Protein AF-A0A5E4QG69-F1 (afdb_monomer_lite)

Organism: NCBI:txid189913

InterPro domains:
  IPR010255 Haem peroxidase superfamily [SSF48113] (75-165)
  IPR019791 Haem peroxidase, animal-type [PF03098] (80-165)
  IPR019791 Haem peroxidase, animal-type [PS50292] (72-167)
  IPR037120 Haem peroxidase domain superfamily, animal type [G3DSA:1.10.640.10] (63-167)

pLDDT: mean 82.91, std 12.69, range [33.59, 97.56]

Sequence (167 aa):
MESFAYLCRSFLFLTLLMSAIAEKNRIEDTNVQTVPSDLRRVVSEAVAIERRFLQGGTVEQNCSSEEDEVSNTPCPPSKYRSASGECNNVRHRPWGRRGDVFIRLLTPNYADGVSQPRTSPHLPEASLVIQAVSQLTEDNQNDYVTSMLAAWGQLLMDDLVATSNGN

Structure (mmCIF, N/CA/C/O backbone):
data_AF-A0A5E4QG69-F1
#
_entry.id   AF-A0A5E4QG69-F1
#
loop_
_atom_site.group_PDB
_atom_site.id
_atom_site.type_symbol
_atom_site.label_atom_id
_atom_site.label_alt_id
_atom_site.label_comp_id
_atom_site.label_asym_id
_atom_site.label_entity_id
_atom_site.label_seq_id
_atom_site.pdbx_PDB_ins_code
_atom_site.Cartn_x
_atom_site.Cartn_y
_atom_site.Cartn_z
_atom_site.occupancy
_atom_site.B_iso_or_equiv
_atom_site.auth_seq_id
_atom_site.auth_comp_id
_atom_site.auth_asym_id
_atom_site.auth_atom_id
_atom_site.pdbx_PDB_model_num
ATOM 1 N N . MET A 1 1 ? 21.137 48.341 17.600 1.00 60.56 1 MET A N 1
ATOM 2 C CA . MET A 1 1 ? 22.067 47.229 17.913 1.00 60.56 1 MET A CA 1
ATOM 3 C C . MET A 1 1 ? 21.346 45.885 17.936 1.00 60.56 1 MET A C 1
ATOM 5 O O . MET A 1 1 ? 21.813 44.976 17.271 1.00 60.56 1 MET A O 1
ATOM 9 N N . GLU A 1 2 ? 20.174 45.790 18.570 1.00 64.50 2 GLU A N 1
ATOM 10 C CA . GLU A 1 2 ? 19.283 44.610 18.559 1.00 64.50 2 GLU A CA 1
ATOM 11 C C . GLU A 1 2 ? 19.036 44.013 17.153 1.00 64.50 2 GLU A C 1
ATOM 13 O O . GLU A 1 2 ? 19.311 42.841 16.922 1.00 64.50 2 GLU A O 1
ATOM 18 N N . SER A 1 3 ? 18.613 44.825 16.173 1.00 71.06 3 SER A N 1
ATOM 19 C CA . SER A 1 3 ? 18.272 44.360 14.809 1.00 71.06 3 SER A CA 1
ATOM 20 C C . SER A 1 3 ? 19.425 43.650 14.072 1.00 71.06 3 SER A C 1
ATOM 22 O O . SER A 1 3 ? 19.216 42.639 13.405 1.00 71.06 3 SER A O 1
ATOM 24 N N . PHE A 1 4 ? 20.668 44.107 14.263 1.00 73.69 4 PHE A N 1
ATOM 25 C CA . PHE A 1 4 ? 21.847 43.472 13.664 1.00 73.69 4 PHE A CA 1
ATOM 26 C C . PHE A 1 4 ? 22.142 42.101 14.295 1.00 73.69 4 PHE A C 1
ATOM 28 O O . PHE A 1 4 ? 22.507 41.159 13.594 1.00 73.69 4 PHE A O 1
ATOM 35 N N . ALA A 1 5 ? 21.921 41.961 15.606 1.00 76.62 5 ALA A N 1
ATOM 36 C CA . ALA A 1 5 ? 22.067 40.687 16.304 1.00 76.62 5 ALA A CA 1
ATOM 37 C C . ALA A 1 5 ? 20.997 39.666 15.873 1.00 76.62 5 ALA A C 1
ATOM 39 O O . ALA A 1 5 ? 21.320 38.489 15.702 1.00 76.62 5 ALA A O 1
ATOM 40 N N . TYR A 1 6 ? 19.754 40.105 15.627 1.00 78.62 6 TYR A N 1
ATOM 41 C CA . TYR A 1 6 ? 18.702 39.249 15.059 1.00 78.62 6 TYR A CA 1
ATOM 42 C C . TYR A 1 6 ? 19.029 38.805 13.631 1.00 78.62 6 TYR A C 1
ATOM 44 O O . TYR A 1 6 ? 18.900 37.621 13.325 1.00 78.62 6 TYR A O 1
ATOM 52 N N . LEU A 1 7 ? 19.519 39.714 12.780 1.00 82.44 7 LEU A N 1
ATOM 53 C CA . LEU A 1 7 ? 19.913 39.385 11.407 1.00 82.44 7 LEU A CA 1
ATOM 54 C C . LEU A 1 7 ? 21.049 38.351 11.382 1.00 82.44 7 LEU A C 1
ATOM 56 O O . LEU A 1 7 ? 20.993 37.373 10.644 1.00 82.44 7 LEU A O 1
ATOM 60 N N . CYS A 1 8 ? 22.054 38.533 12.242 1.00 81.00 8 CYS A N 1
ATOM 61 C CA . CYS A 1 8 ? 23.210 37.645 12.331 1.00 81.00 8 CYS A CA 1
ATOM 62 C C . CYS A 1 8 ? 22.822 36.250 12.855 1.00 81.00 8 CYS A C 1
ATOM 64 O O . CYS A 1 8 ? 23.238 35.235 12.299 1.00 81.00 8 CYS A O 1
ATOM 66 N N . ARG A 1 9 ? 21.943 36.181 13.867 1.00 84.12 9 ARG A N 1
ATOM 67 C CA . ARG A 1 9 ? 21.359 34.914 14.338 1.00 84.12 9 ARG A CA 1
ATOM 68 C C . ARG A 1 9 ? 20.539 34.232 13.247 1.00 84.12 9 ARG A C 1
ATOM 70 O O . ARG A 1 9 ? 20.705 33.037 13.034 1.00 84.12 9 ARG A O 1
ATOM 77 N N . SER A 1 10 ? 19.712 34.985 12.524 1.00 83.94 10 SER A N 1
ATOM 78 C CA . SER A 1 10 ? 18.912 34.458 11.415 1.00 83.94 10 SER A CA 1
ATOM 79 C C . SER A 1 10 ? 19.787 33.877 10.301 1.00 83.94 10 SER A C 1
ATOM 81 O O . SER A 1 10 ? 19.476 32.807 9.783 1.00 83.94 10 SER A O 1
ATOM 83 N N . PHE A 1 11 ? 20.898 34.535 9.956 1.00 88.12 11 PHE A N 1
ATOM 84 C CA . PHE A 1 11 ? 21.856 34.020 8.976 1.00 88.12 11 PHE A CA 1
ATOM 85 C C . PHE A 1 11 ? 22.551 32.743 9.454 1.00 88.12 11 PHE A C 1
ATOM 87 O O . PHE A 1 11 ? 22.666 31.802 8.677 1.00 88.12 11 PHE A O 1
ATOM 94 N N . LEU A 1 12 ? 22.967 32.677 10.722 1.00 87.31 12 LEU A N 1
ATOM 95 C CA . LEU A 1 12 ? 23.583 31.474 11.295 1.00 87.31 12 LEU A CA 1
ATOM 96 C C . LEU A 1 12 ? 22.617 30.283 11.330 1.00 87.31 12 LEU A C 1
ATOM 98 O O . LEU A 1 12 ? 23.014 29.162 11.029 1.00 87.31 12 LEU A O 1
ATOM 102 N N . PHE A 1 13 ? 21.343 30.515 11.655 1.00 88.19 13 PHE A N 1
ATOM 103 C CA . PHE A 1 13 ? 20.330 29.463 11.581 1.00 88.19 13 PHE A CA 1
ATOM 104 C C . PHE A 1 13 ? 20.092 29.005 10.141 1.00 88.19 13 PHE A C 1
ATOM 106 O O . PHE A 1 13 ? 19.996 27.804 9.900 1.00 88.19 13 PHE A O 1
ATOM 113 N N . LEU A 1 14 ? 20.051 29.932 9.179 1.00 89.12 14 LEU A N 1
ATOM 114 C CA . LEU A 1 14 ? 19.874 29.590 7.770 1.00 89.12 14 LEU A CA 1
ATOM 115 C C . LEU A 1 14 ? 21.058 28.775 7.229 1.00 89.12 14 LEU A C 1
ATOM 117 O O . LEU A 1 14 ? 20.845 27.777 6.547 1.00 89.12 14 LEU A O 1
ATOM 121 N N . THR A 1 15 ? 22.302 29.143 7.550 1.00 86.25 15 THR A N 1
ATOM 122 C CA . THR A 1 15 ? 23.483 28.388 7.098 1.00 86.25 15 THR A CA 1
ATOM 123 C C . THR A 1 15 ? 23.564 27.006 7.739 1.00 86.25 15 THR A C 1
ATOM 125 O O . THR A 1 15 ? 23.918 26.049 7.052 1.00 86.25 15 THR A O 1
ATOM 128 N N . LEU A 1 16 ? 23.183 26.877 9.013 1.00 86.94 16 LEU A N 1
ATOM 129 C CA . LEU A 1 16 ? 23.134 25.596 9.721 1.00 86.94 16 LEU A CA 1
ATOM 130 C C . LEU A 1 16 ? 22.017 24.682 9.193 1.00 86.94 16 LEU A C 1
ATOM 132 O O . LEU A 1 16 ? 22.203 23.473 9.078 1.00 86.94 16 LEU A O 1
ATOM 136 N N . LEU A 1 17 ? 20.874 25.255 8.807 1.00 86.12 17 LEU A N 1
ATOM 137 C CA . LEU A 1 17 ? 19.800 24.522 8.137 1.00 86.12 17 LEU A CA 1
ATOM 138 C C . LEU A 1 17 ? 20.256 24.019 6.758 1.00 86.12 17 LEU A C 1
ATOM 140 O O . LEU A 1 17 ? 20.062 22.852 6.427 1.00 86.12 17 LEU A O 1
ATOM 144 N N . MET A 1 18 ? 20.908 24.877 5.968 1.00 83.06 18 MET A N 1
ATOM 145 C CA . MET A 1 18 ? 21.397 24.515 4.635 1.00 83.06 18 MET A CA 1
ATOM 146 C C . MET A 1 18 ? 22.500 23.450 4.679 1.00 83.06 18 MET A C 1
ATOM 148 O O . MET A 1 18 ? 22.503 22.554 3.835 1.00 83.06 18 MET A O 1
ATOM 152 N N . SER A 1 19 ? 23.408 23.494 5.661 1.00 77.50 19 SER A N 1
ATOM 153 C CA . SER A 1 19 ? 24.434 22.457 5.825 1.00 77.50 19 SER A CA 1
ATOM 154 C C . SER A 1 19 ? 23.840 21.118 6.271 1.00 77.50 19 SER A C 1
ATOM 156 O O . SER A 1 19 ? 24.244 20.081 5.752 1.00 77.50 19 SER A O 1
ATOM 158 N N . ALA A 1 20 ? 22.832 21.124 7.151 1.00 79.50 20 ALA A N 1
ATOM 159 C CA . ALA A 1 20 ? 22.112 19.913 7.544 1.00 79.50 20 ALA A CA 1
ATOM 160 C C . ALA A 1 20 ? 21.350 19.279 6.365 1.00 79.50 20 ALA A C 1
ATOM 162 O O . ALA A 1 20 ? 21.365 18.059 6.199 1.00 79.50 20 ALA A O 1
ATOM 163 N N . ILE A 1 21 ? 20.726 20.099 5.509 1.00 76.81 21 ILE A N 1
ATOM 164 C CA . ILE A 1 21 ? 20.073 19.633 4.276 1.00 76.81 21 ILE A CA 1
ATOM 165 C C . ILE A 1 21 ? 21.108 19.038 3.306 1.00 76.81 21 ILE A C 1
ATOM 167 O O . ILE A 1 21 ? 20.873 17.972 2.738 1.00 76.81 21 ILE A O 1
ATOM 171 N N . ALA A 1 22 ? 22.263 19.690 3.134 1.00 76.69 22 ALA A N 1
ATOM 172 C CA . ALA A 1 22 ? 23.331 19.199 2.265 1.00 76.69 22 ALA A CA 1
ATOM 173 C C . ALA A 1 22 ? 23.910 17.857 2.748 1.00 76.69 22 ALA A C 1
ATOM 175 O O . ALA A 1 22 ? 24.116 16.955 1.936 1.00 76.69 22 ALA A O 1
ATOM 176 N N . GLU A 1 23 ? 24.117 17.696 4.057 1.00 75.31 23 GLU A N 1
ATOM 177 C CA . GLU A 1 23 ? 24.616 16.446 4.640 1.00 75.31 23 GLU A CA 1
ATOM 178 C C . GLU A 1 23 ? 23.597 15.308 4.496 1.00 75.31 23 GLU A C 1
ATOM 180 O O . GLU A 1 23 ? 23.960 14.196 4.112 1.00 75.31 23 GLU A O 1
ATOM 185 N N . LYS A 1 24 ? 22.303 15.595 4.694 1.00 75.06 24 LYS A N 1
ATOM 186 C CA . LYS A 1 24 ? 21.223 14.629 4.448 1.00 75.06 24 LYS A CA 1
ATOM 187 C C . LYS A 1 24 ? 21.236 14.124 3.001 1.00 75.06 24 LYS A C 1
ATOM 189 O O . LYS A 1 24 ? 21.209 12.915 2.783 1.00 75.06 24 LYS A O 1
ATOM 194 N N . ASN A 1 25 ? 21.316 15.036 2.030 1.00 70.38 25 ASN A N 1
ATOM 195 C CA . ASN A 1 25 ? 21.357 14.673 0.611 1.00 70.38 25 ASN A CA 1
ATOM 196 C C . ASN A 1 25 ? 22.603 13.829 0.284 1.00 70.38 25 ASN A C 1
ATOM 198 O O . ASN A 1 25 ? 22.505 12.829 -0.421 1.00 70.38 25 ASN A O 1
ATOM 202 N N . ARG A 1 26 ? 23.761 14.172 0.867 1.00 68.88 26 ARG A N 1
ATOM 203 C CA . ARG A 1 26 ? 25.021 13.440 0.678 1.00 68.88 26 ARG A CA 1
ATOM 204 C C . ARG A 1 26 ? 24.967 12.009 1.218 1.00 68.88 26 ARG A C 1
ATOM 206 O O . ARG A 1 26 ? 25.473 11.095 0.567 1.00 68.88 26 ARG A O 1
ATOM 213 N N . ILE A 1 27 ? 24.369 11.804 2.392 1.00 67.94 27 ILE A N 1
ATOM 214 C CA . ILE A 1 27 ? 24.184 10.470 2.985 1.00 67.94 27 ILE A CA 1
ATOM 215 C C . ILE A 1 27 ? 23.288 9.611 2.085 1.00 67.94 27 ILE A C 1
ATOM 217 O O . ILE A 1 27 ? 23.581 8.439 1.854 1.00 67.94 27 ILE A O 1
ATOM 221 N N . GLU A 1 28 ? 22.230 10.195 1.526 1.00 67.00 28 GLU A N 1
ATOM 222 C CA . GLU A 1 28 ? 21.292 9.480 0.660 1.00 67.00 28 GLU A CA 1
ATOM 223 C C . GLU A 1 28 ? 21.925 9.066 -0.679 1.00 67.00 28 GLU A C 1
ATOM 225 O O . GLU A 1 28 ? 21.814 7.903 -1.072 1.00 67.00 28 GLU A O 1
ATOM 230 N N . ASP A 1 29 ? 22.687 9.958 -1.317 1.00 67.06 29 ASP A N 1
ATOM 231 C CA . ASP A 1 29 ? 23.442 9.640 -2.538 1.00 67.06 29 ASP A CA 1
ATOM 232 C C . ASP A 1 29 ? 24.509 8.561 -2.281 1.00 67.06 29 ASP A C 1
ATOM 234 O O . ASP A 1 29 ? 24.736 7.669 -3.106 1.00 67.06 29 ASP A O 1
ATOM 238 N N . THR A 1 30 ? 25.131 8.593 -1.098 1.00 67.69 30 THR A N 1
ATOM 239 C CA . THR A 1 30 ? 26.100 7.573 -0.671 1.00 67.69 30 THR A CA 1
ATOM 240 C C . THR A 1 30 ? 25.425 6.207 -0.513 1.00 67.69 30 THR A C 1
ATOM 242 O O . THR A 1 30 ? 25.982 5.203 -0.952 1.00 67.69 30 THR A O 1
ATOM 245 N N . ASN A 1 31 ? 24.205 6.158 0.032 1.00 74.81 31 ASN A N 1
ATOM 246 C CA . ASN A 1 31 ? 23.448 4.916 0.214 1.00 74.81 31 ASN A CA 1
ATOM 247 C C . ASN A 1 31 ? 22.992 4.283 -1.107 1.00 74.81 31 ASN A C 1
ATOM 249 O O . ASN A 1 31 ? 22.932 3.062 -1.201 1.00 74.81 31 ASN A O 1
ATOM 253 N N . VAL A 1 32 ? 22.697 5.072 -2.144 1.00 80.56 32 VAL A N 1
ATOM 254 C CA . VAL A 1 32 ? 22.398 4.512 -3.475 1.00 80.56 32 VAL A CA 1
ATOM 255 C C . VAL A 1 32 ? 23.673 3.975 -4.130 1.00 80.56 32 VAL A C 1
ATOM 257 O O . VAL A 1 32 ? 23.645 2.946 -4.803 1.00 80.56 32 VAL A O 1
ATOM 260 N N . GLN A 1 33 ? 24.816 4.626 -3.909 1.00 83.06 33 GLN A N 1
ATOM 261 C CA . GLN A 1 33 ? 26.078 4.237 -4.535 1.00 83.06 33 GLN A CA 1
ATOM 262 C C . GLN A 1 33 ? 26.690 2.946 -3.960 1.00 83.06 33 GLN A C 1
ATOM 264 O O . GLN A 1 33 ? 27.457 2.282 -4.663 1.00 83.06 33 GLN A O 1
ATOM 269 N N . THR A 1 34 ? 26.342 2.555 -2.728 1.00 88.94 34 THR A N 1
ATOM 270 C CA . THR A 1 34 ? 26.752 1.268 -2.125 1.00 88.94 34 THR A CA 1
ATOM 271 C C . THR A 1 34 ? 26.009 0.066 -2.710 1.00 88.94 34 THR A C 1
ATOM 273 O O . THR A 1 34 ? 26.452 -1.073 -2.549 1.00 88.94 34 THR A O 1
ATOM 276 N N . VAL A 1 35 ? 24.904 0.299 -3.421 1.00 89.12 35 VAL A N 1
ATOM 277 C CA . VAL A 1 35 ? 24.106 -0.751 -4.052 1.00 89.12 35 VAL A CA 1
ATOM 278 C C . VAL A 1 35 ? 24.856 -1.343 -5.263 1.00 89.12 35 VAL A C 1
ATOM 280 O O . VAL A 1 35 ? 25.481 -0.608 -6.042 1.00 89.12 35 VAL A O 1
ATOM 283 N N . PRO A 1 36 ? 24.784 -2.672 -5.489 1.00 91.50 36 PRO A N 1
ATOM 284 C CA . PRO A 1 36 ? 25.272 -3.307 -6.713 1.00 91.50 36 PRO A CA 1
ATOM 285 C C . PRO A 1 36 ? 24.794 -2.597 -7.990 1.00 91.50 36 PRO A C 1
ATOM 287 O O . PRO A 1 36 ? 23.683 -2.071 -8.055 1.00 91.50 36 PRO A O 1
ATOM 290 N N . SER A 1 37 ? 25.646 -2.538 -9.019 1.00 89.69 37 SER A N 1
ATOM 291 C CA . SER A 1 37 ? 25.379 -1.754 -10.241 1.00 89.69 37 SER A CA 1
ATOM 292 C C . SER A 1 37 ? 24.101 -2.160 -10.977 1.00 89.69 37 SER A C 1
ATOM 294 O O . SER A 1 37 ? 23.464 -1.312 -11.593 1.00 89.69 37 SER A O 1
ATOM 296 N N . ASP A 1 38 ? 23.701 -3.424 -10.879 1.00 88.19 38 ASP A N 1
ATOM 297 C CA . ASP A 1 38 ? 22.474 -3.972 -11.455 1.00 88.19 38 ASP A CA 1
ATOM 298 C C . ASP A 1 38 ? 21.196 -3.547 -10.709 1.00 88.19 38 ASP A C 1
ATOM 300 O O . ASP A 1 38 ? 20.115 -3.550 -11.298 1.00 88.19 38 ASP A O 1
ATOM 304 N N . LEU A 1 39 ? 21.311 -3.136 -9.443 1.00 88.81 39 LEU A N 1
ATOM 305 C CA . LEU A 1 39 ? 20.197 -2.685 -8.601 1.00 88.81 39 LEU A CA 1
ATOM 306 C C . LEU A 1 39 ? 20.100 -1.160 -8.477 1.00 88.81 39 LEU A C 1
ATOM 308 O O . LEU A 1 39 ? 19.020 -0.650 -8.180 1.00 88.81 39 LEU A O 1
ATOM 312 N N . ARG A 1 40 ? 21.186 -0.418 -8.735 1.00 90.00 40 ARG A N 1
ATOM 313 C CA . ARG A 1 40 ? 21.234 1.049 -8.561 1.00 90.00 40 ARG A CA 1
ATOM 314 C C . ARG A 1 40 ? 20.086 1.782 -9.241 1.00 90.00 40 ARG A C 1
ATOM 316 O O . ARG A 1 40 ? 19.476 2.643 -8.619 1.00 90.00 40 ARG A O 1
ATOM 323 N N . ARG A 1 41 ? 19.759 1.407 -10.484 1.00 87.81 41 ARG A N 1
ATOM 324 C CA . ARG A 1 41 ? 18.642 2.009 -11.226 1.00 87.81 41 ARG A CA 1
ATOM 325 C C . ARG A 1 41 ? 17.313 1.805 -10.497 1.00 87.81 41 ARG A C 1
ATOM 327 O O . ARG A 1 41 ? 16.608 2.774 -10.241 1.00 87.81 41 ARG A O 1
ATOM 334 N N 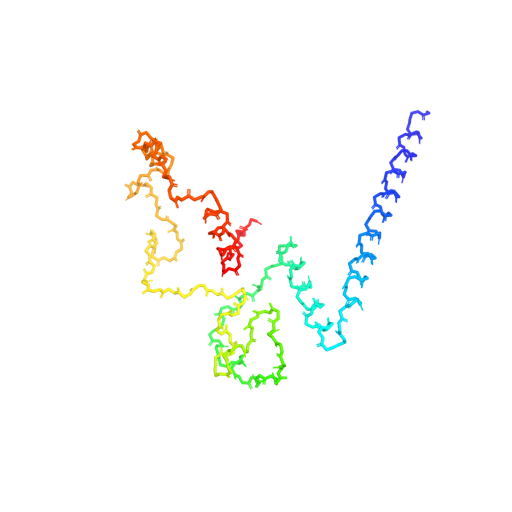. VAL A 1 42 ? 17.014 0.566 -10.107 1.00 88.19 42 VAL A N 1
ATOM 335 C CA . VAL A 1 42 ? 15.754 0.210 -9.433 1.00 88.19 42 VAL A CA 1
ATOM 336 C C . VAL A 1 42 ? 15.636 0.927 -8.090 1.00 88.19 42 VAL A C 1
ATOM 338 O O . VAL A 1 42 ? 14.587 1.481 -7.781 1.00 88.19 42 VAL A O 1
ATOM 341 N N . VAL A 1 43 ? 16.723 0.976 -7.315 1.00 90.56 43 VAL A N 1
ATOM 342 C CA . VAL A 1 43 ? 16.744 1.677 -6.026 1.00 90.56 43 VAL A CA 1
ATOM 343 C C . VAL A 1 43 ? 16.580 3.185 -6.214 1.00 90.56 43 VAL A C 1
ATOM 345 O O . VAL A 1 43 ? 15.786 3.794 -5.504 1.00 90.56 43 VAL A O 1
ATOM 348 N N . SER A 1 44 ? 17.261 3.793 -7.191 1.00 89.56 44 SER A N 1
ATOM 349 C CA . SER A 1 44 ? 17.098 5.225 -7.473 1.00 89.56 44 SER A CA 1
ATOM 350 C C . SER A 1 44 ? 15.673 5.577 -7.901 1.00 89.56 44 SER A C 1
ATOM 352 O O . SER A 1 44 ? 15.129 6.584 -7.452 1.00 89.56 44 SER A O 1
ATOM 354 N N . GLU A 1 45 ? 15.042 4.724 -8.713 1.00 88.94 45 GLU A N 1
ATOM 355 C CA . GLU A 1 45 ? 13.646 4.883 -9.125 1.00 88.94 45 GLU A CA 1
ATOM 356 C C . GLU A 1 45 ? 12.707 4.747 -7.917 1.00 88.94 45 GLU A C 1
ATOM 358 O O . GLU A 1 45 ? 11.817 5.578 -7.747 1.00 88.94 45 GLU A O 1
ATOM 363 N N . ALA A 1 46 ? 12.936 3.767 -7.035 1.00 88.38 46 ALA A N 1
ATOM 364 C CA . ALA A 1 46 ? 12.152 3.586 -5.814 1.00 88.38 46 ALA A CA 1
ATOM 365 C C . ALA A 1 46 ? 12.210 4.813 -4.901 1.00 88.38 46 ALA A C 1
ATOM 367 O O . ALA A 1 46 ? 11.172 5.354 -4.524 1.00 88.38 46 ALA A O 1
ATOM 368 N N . VAL A 1 47 ? 13.418 5.302 -4.608 1.00 88.81 47 VAL A N 1
ATOM 369 C CA . VAL A 1 47 ? 13.624 6.496 -3.777 1.00 88.81 47 VAL A CA 1
ATOM 370 C C . VAL A 1 47 ? 12.940 7.716 -4.399 1.00 88.81 47 VAL A C 1
ATOM 372 O O . VAL A 1 47 ? 12.292 8.491 -3.695 1.00 88.81 47 VAL A O 1
ATOM 375 N N . ALA A 1 48 ? 13.025 7.881 -5.722 1.00 87.06 48 ALA A N 1
ATOM 376 C CA . ALA A 1 48 ? 12.357 8.977 -6.418 1.00 87.06 48 ALA A CA 1
ATOM 377 C C . ALA A 1 48 ? 10.821 8.896 -6.317 1.00 87.06 48 ALA A C 1
ATOM 379 O O . ALA A 1 48 ? 10.169 9.926 -6.127 1.00 87.06 48 ALA A O 1
ATOM 380 N N . ILE A 1 49 ? 10.244 7.693 -6.412 1.00 83.62 49 ILE A N 1
ATOM 381 C CA . ILE A 1 49 ? 8.798 7.469 -6.270 1.00 83.62 49 ILE A CA 1
ATOM 382 C C . ILE A 1 49 ? 8.334 7.789 -4.843 1.00 83.62 49 ILE A C 1
ATOM 384 O O . ILE A 1 49 ? 7.360 8.526 -4.687 1.00 83.62 49 ILE A O 1
ATOM 388 N N . GLU A 1 50 ? 9.039 7.307 -3.813 1.00 83.56 50 GLU A N 1
ATOM 389 C CA . GLU A 1 50 ? 8.699 7.608 -2.412 1.00 83.56 50 GLU A CA 1
ATOM 390 C C . GLU A 1 50 ? 8.739 9.111 -2.133 1.00 83.56 50 GLU A C 1
ATOM 392 O O . GLU A 1 50 ? 7.808 9.675 -1.560 1.00 83.56 50 GLU A O 1
ATOM 397 N N . ARG A 1 51 ? 9.796 9.795 -2.589 1.00 84.06 51 ARG A N 1
ATOM 398 C CA . ARG A 1 51 ? 9.923 11.246 -2.411 1.00 84.06 51 ARG A CA 1
ATOM 399 C C . ARG A 1 51 ? 8.759 11.998 -3.047 1.00 84.06 51 ARG A C 1
ATOM 401 O O . ARG A 1 51 ? 8.234 12.918 -2.425 1.00 84.06 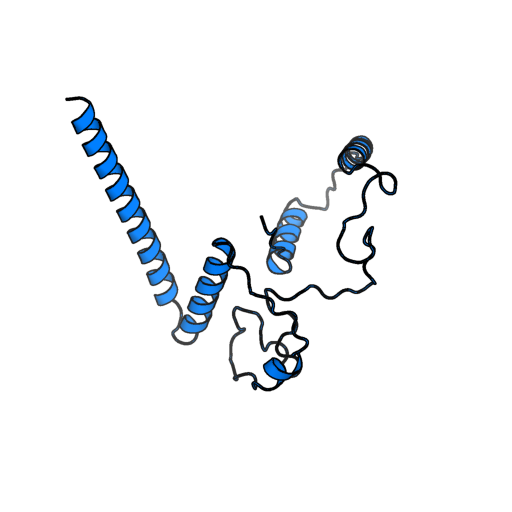51 ARG A O 1
ATOM 408 N N . ARG A 1 52 ? 8.340 11.605 -4.255 1.00 81.56 52 ARG A N 1
ATOM 409 C CA . ARG A 1 52 ? 7.187 12.219 -4.928 1.00 81.56 52 ARG A CA 1
ATOM 410 C C . ARG A 1 52 ? 5.911 12.042 -4.105 1.00 81.56 52 ARG A C 1
ATOM 412 O O . ARG A 1 52 ? 5.171 13.006 -3.939 1.00 81.56 52 ARG A O 1
ATOM 419 N N . PHE A 1 53 ? 5.676 10.842 -3.576 1.00 76.25 53 PHE A N 1
ATOM 420 C CA . PHE A 1 53 ? 4.508 10.561 -2.742 1.00 76.25 53 PHE A CA 1
ATOM 421 C C . PHE A 1 53 ? 4.509 11.403 -1.457 1.00 76.25 53 PHE A C 1
ATOM 423 O O . PHE A 1 53 ? 3.515 12.051 -1.142 1.00 76.25 53 PHE A O 1
ATOM 430 N N . LEU A 1 54 ? 5.651 11.484 -0.763 1.00 76.56 54 LEU A N 1
ATOM 431 C CA . LEU A 1 54 ? 5.806 12.304 0.446 1.00 76.56 54 LEU A CA 1
ATOM 432 C C . LEU A 1 54 ? 5.630 13.808 0.192 1.00 76.56 54 LEU A C 1
ATOM 434 O O . LEU A 1 54 ? 5.243 14.543 1.095 1.00 76.56 54 LEU A O 1
ATOM 438 N N . GLN A 1 55 ? 5.914 14.274 -1.023 1.00 80.75 55 GLN A N 1
ATOM 439 C CA . GLN A 1 55 ? 5.727 15.668 -1.434 1.00 80.75 55 GLN A CA 1
ATOM 440 C C . GLN A 1 55 ? 4.289 15.980 -1.882 1.00 80.75 55 GLN A C 1
ATOM 442 O O . GLN A 1 55 ? 4.044 17.064 -2.405 1.00 80.75 55 GLN A O 1
ATOM 447 N N . GLY A 1 56 ? 3.343 15.053 -1.693 1.00 68.19 56 GLY A N 1
ATOM 448 C CA . GLY A 1 56 ? 1.950 15.235 -2.103 1.00 68.19 56 GLY A CA 1
ATOM 449 C C . GLY A 1 56 ? 1.758 15.179 -3.617 1.00 68.19 56 GLY A C 1
ATOM 450 O O . GLY A 1 56 ? 0.771 15.696 -4.132 1.00 68.19 56 GLY A O 1
ATOM 451 N N . GLY A 1 57 ? 2.702 14.579 -4.350 1.00 64.50 57 GLY A N 1
ATOM 452 C CA . GLY A 1 57 ? 2.567 14.402 -5.787 1.00 64.50 57 GLY A CA 1
ATOM 453 C C . GLY A 1 57 ? 1.359 13.526 -6.097 1.00 64.50 57 GLY A C 1
ATOM 454 O O . GLY A 1 57 ? 1.362 12.330 -5.804 1.00 64.50 57 GLY A O 1
ATOM 455 N N . THR A 1 58 ? 0.339 14.114 -6.713 1.00 60.19 58 THR A N 1
ATOM 456 C CA . THR A 1 58 ? -0.773 13.364 -7.280 1.00 60.19 58 THR A CA 1
ATOM 457 C C . THR A 1 58 ? -0.292 12.700 -8.565 1.00 60.19 58 THR A C 1
ATOM 459 O O . THR A 1 58 ? 0.342 13.320 -9.421 1.00 60.19 58 THR A O 1
ATOM 462 N N . VAL A 1 59 ? -0.552 11.401 -8.711 1.00 58.94 59 VAL A N 1
ATOM 463 C CA . VAL A 1 59 ? -0.566 10.815 -10.050 1.00 58.94 59 VAL A CA 1
ATOM 464 C C . VAL A 1 59 ? -1.820 11.394 -10.687 1.00 58.94 59 VAL A C 1
ATOM 466 O O . VAL A 1 59 ? -2.914 11.114 -10.202 1.00 58.94 59 VAL A O 1
ATOM 469 N N . GLU A 1 60 ? -1.678 12.254 -11.699 1.00 52.53 60 GLU A N 1
ATOM 470 C CA . GLU A 1 60 ? -2.803 12.627 -12.559 1.00 52.53 60 GLU A CA 1
ATOM 471 C C . GLU A 1 60 ? -3.341 11.336 -13.166 1.00 52.53 60 GLU A C 1
ATOM 473 O O . GLU A 1 60 ? -2.823 10.798 -14.145 1.00 52.53 60 GLU A O 1
ATOM 478 N N . GLN A 1 61 ? -4.351 10.781 -12.509 1.00 56.09 61 GLN A N 1
ATOM 479 C CA . GLN A 1 61 ? -5.073 9.639 -13.007 1.00 56.09 61 GLN A CA 1
ATOM 480 C C . GLN A 1 61 ? -6.037 10.211 -14.034 1.00 56.09 61 GLN A C 1
ATOM 482 O O . GLN A 1 61 ? -7.168 10.579 -13.722 1.00 56.09 61 GLN A O 1
ATOM 487 N N . ASN A 1 62 ? -5.537 10.384 -15.258 1.00 53.31 62 ASN A N 1
ATOM 488 C CA . ASN A 1 62 ? -6.401 10.607 -16.398 1.00 53.31 62 ASN A CA 1
ATOM 489 C C . ASN A 1 62 ? -7.293 9.365 -16.481 1.00 53.31 62 ASN A C 1
ATOM 491 O O . ASN A 1 62 ? -6.839 8.294 -16.872 1.00 53.31 62 ASN A O 1
ATOM 495 N N . CYS A 1 63 ? -8.540 9.483 -16.024 1.00 54.88 63 CYS A N 1
ATOM 496 C CA . CYS A 1 63 ? -9.542 8.420 -16.088 1.00 54.88 63 CYS A CA 1
ATOM 497 C C . CYS A 1 63 ? -10.038 8.217 -17.531 1.00 54.88 63 CYS A C 1
ATOM 499 O O . CYS A 1 63 ? -11.215 7.929 -17.749 1.00 54.88 63 CYS A O 1
ATOM 501 N N . SER A 1 64 ? -9.172 8.419 -18.526 1.00 53.94 64 SER A N 1
ATOM 502 C CA . SER A 1 64 ? -9.426 7.968 -19.879 1.00 53.94 64 SER A CA 1
ATOM 503 C C . SER A 1 64 ? -9.396 6.446 -19.852 1.00 53.94 64 SER A C 1
ATOM 505 O O . SER A 1 64 ? -8.498 5.823 -19.291 1.00 53.94 64 SER A O 1
ATOM 507 N N . SER A 1 65 ? -10.413 5.836 -20.450 1.00 52.66 65 SER A N 1
ATOM 508 C CA . SER A 1 65 ? -10.584 4.391 -20.616 1.00 52.66 65 SER A CA 1
ATOM 509 C C . SER A 1 65 ? -9.532 3.760 -21.541 1.00 52.66 65 SER A C 1
ATOM 511 O O . SER A 1 65 ? -9.807 2.779 -22.221 1.00 52.66 65 SER A O 1
ATOM 513 N N . GLU A 1 66 ? -8.333 4.330 -21.606 1.00 50.16 66 GLU A N 1
ATOM 514 C CA . GLU A 1 66 ? -7.202 3.844 -22.385 1.00 50.16 66 GLU A CA 1
ATOM 515 C C . GLU A 1 66 ? -6.447 2.783 -21.576 1.00 50.16 66 GLU A C 1
ATOM 517 O O . GLU A 1 66 ? -5.229 2.823 -21.408 1.00 50.16 66 GLU A O 1
ATOM 522 N N . GLU A 1 67 ? -7.180 1.773 -21.100 1.00 54.38 67 GLU A N 1
ATOM 523 C CA . GLU A 1 67 ? -6.579 0.491 -20.713 1.00 54.38 67 GLU A CA 1
ATOM 524 C C . GLU A 1 67 ? -5.797 -0.118 -21.902 1.00 54.38 67 GLU A C 1
ATOM 526 O O . GLU A 1 67 ? -4.876 -0.914 -21.711 1.00 54.38 67 GLU A O 1
ATOM 531 N N . ASP A 1 68 ? -6.088 0.347 -23.122 1.00 50.50 68 ASP A N 1
ATOM 532 C CA . ASP A 1 68 ? -5.503 -0.111 -24.377 1.00 50.50 68 ASP A CA 1
ATOM 533 C C . ASP A 1 68 ? -4.129 0.505 -24.724 1.00 50.50 68 ASP A C 1
ATOM 535 O O . ASP A 1 68 ? -3.326 -0.167 -25.375 1.00 50.50 68 ASP A O 1
ATOM 539 N N . GLU A 1 69 ? -3.776 1.725 -24.285 1.00 52.38 69 GLU A N 1
ATOM 540 C CA . GLU A 1 69 ? -2.466 2.317 -24.646 1.00 52.38 69 GLU A CA 1
ATOM 541 C C . GLU A 1 69 ? -1.316 1.809 -23.760 1.00 52.38 69 GLU A C 1
ATOM 543 O O . GLU A 1 69 ? -0.248 1.447 -24.267 1.00 52.38 69 GLU A O 1
ATOM 548 N N . VAL A 1 70 ? -1.537 1.664 -22.446 1.00 55.31 70 VAL A N 1
ATOM 549 C CA . VAL A 1 70 ? -0.534 1.081 -21.528 1.00 55.31 70 VAL A CA 1
ATOM 550 C C . VAL A 1 70 ? -0.321 -0.415 -21.818 1.00 55.31 70 VAL A C 1
ATOM 552 O O . VAL A 1 70 ? 0.776 -0.941 -21.612 1.00 55.31 70 VAL A O 1
ATOM 555 N N . SER A 1 71 ? -1.333 -1.093 -22.372 1.00 56.94 71 SER A N 1
ATOM 556 C CA . SER A 1 71 ? -1.270 -2.503 -22.781 1.00 56.94 71 SER A CA 1
ATOM 557 C C . SER A 1 71 ? -0.289 -2.763 -23.937 1.00 56.94 71 SER A C 1
ATOM 559 O O . SER A 1 71 ? 0.292 -3.845 -24.017 1.00 56.94 71 SER A O 1
ATOM 561 N N . ASN A 1 72 ? -0.046 -1.786 -24.818 1.00 65.12 72 ASN A N 1
ATOM 562 C CA . ASN A 1 72 ? 0.775 -2.000 -26.018 1.00 65.12 72 ASN A CA 1
ATOM 563 C C . ASN A 1 72 ? 2.288 -1.886 -25.782 1.00 65.12 72 ASN A C 1
ATOM 565 O O . ASN A 1 72 ? 3.075 -2.284 -26.643 1.00 65.12 72 ASN A O 1
ATOM 569 N N . THR A 1 73 ? 2.726 -1.390 -24.620 1.00 79.62 73 THR A N 1
ATOM 570 C CA . THR A 1 73 ? 4.159 -1.342 -24.300 1.00 79.62 73 THR A CA 1
ATOM 571 C C . THR A 1 73 ? 4.606 -2.695 -23.727 1.00 79.62 73 THR A C 1
ATOM 573 O O . THR A 1 73 ? 4.170 -3.068 -22.632 1.00 79.62 73 THR A O 1
ATOM 576 N N . PRO A 1 74 ? 5.512 -3.448 -24.380 1.00 84.69 74 PRO A N 1
ATOM 577 C CA . PRO A 1 74 ? 5.959 -4.750 -23.886 1.00 84.69 74 PRO A CA 1
ATOM 578 C C . PRO A 1 74 ? 6.814 -4.617 -22.621 1.00 84.69 74 PRO A C 1
ATOM 580 O O . PRO A 1 74 ? 7.639 -3.708 -22.500 1.00 84.69 74 PRO A O 1
ATOM 583 N N . CYS A 1 75 ? 6.601 -5.504 -21.646 1.00 89.81 75 CYS A N 1
ATOM 584 C CA . CYS A 1 75 ? 7.355 -5.506 -20.392 1.00 89.81 75 CYS A CA 1
ATOM 585 C C . CYS A 1 75 ? 8.834 -5.841 -20.632 1.00 89.81 75 CYS A C 1
ATOM 587 O O . CYS A 1 75 ? 9.122 -6.906 -21.183 1.00 89.81 75 CYS A O 1
ATOM 589 N N . PRO A 1 76 ? 9.783 -4.974 -20.227 1.00 88.81 76 PRO A N 1
ATOM 590 C CA . PRO A 1 76 ? 11.197 -5.277 -20.381 1.00 88.81 76 PRO A CA 1
ATOM 591 C C . PRO A 1 76 ? 11.585 -6.441 -19.454 1.00 88.81 76 PRO A C 1
ATOM 593 O O . PRO A 1 76 ? 11.139 -6.479 -18.303 1.00 88.81 76 PRO A O 1
ATOM 596 N N . PRO A 1 77 ? 12.432 -7.381 -19.907 1.00 89.25 77 PRO A N 1
ATOM 597 C CA . PRO A 1 77 ? 12.934 -8.434 -19.038 1.00 89.25 77 PRO A CA 1
ATOM 598 C C . PRO A 1 77 ? 13.782 -7.818 -17.922 1.00 89.25 77 PRO A C 1
ATOM 600 O O . PRO A 1 77 ? 14.678 -7.011 -18.168 1.00 89.25 77 PRO A O 1
ATOM 603 N N . SER A 1 78 ? 13.510 -8.217 -16.684 1.00 87.31 78 SER A N 1
ATOM 604 C CA . SER A 1 78 ? 14.249 -7.776 -15.506 1.00 87.31 78 SER A CA 1
ATOM 605 C C . SER A 1 78 ? 14.447 -8.946 -14.554 1.00 87.31 78 SER A C 1
ATOM 607 O O . SER A 1 78 ? 13.565 -9.787 -14.392 1.00 87.31 78 SER A O 1
ATOM 609 N N . LYS A 1 79 ? 15.608 -8.984 -13.896 1.00 90.12 79 LYS A N 1
ATOM 610 C CA . LYS A 1 79 ? 15.894 -9.932 -12.810 1.00 90.12 79 LYS A CA 1
ATOM 611 C C . LYS A 1 79 ? 15.188 -9.541 -11.504 1.00 90.12 79 LYS A C 1
ATOM 613 O O . LYS A 1 79 ? 14.967 -10.393 -10.648 1.00 90.12 79 LYS A O 1
ATOM 618 N N . TYR A 1 80 ? 14.853 -8.261 -11.351 1.00 89.62 80 TYR A N 1
ATOM 619 C CA . TYR A 1 80 ? 14.319 -7.681 -10.121 1.00 89.62 80 TYR A CA 1
ATOM 620 C C . TYR A 1 80 ? 12.940 -7.070 -10.349 1.00 89.62 80 TYR A C 1
ATOM 622 O O . TYR A 1 80 ? 12.607 -6.652 -11.462 1.00 89.62 80 TYR A O 1
ATOM 630 N N . ARG A 1 81 ? 12.152 -6.998 -9.273 1.00 90.94 81 ARG A N 1
ATOM 631 C CA . ARG A 1 81 ? 10.860 -6.309 -9.277 1.00 90.94 81 ARG A CA 1
ATOM 632 C C . ARG A 1 81 ? 11.073 -4.827 -9.580 1.00 90.94 81 ARG A C 1
ATOM 634 O O . ARG A 1 81 ? 12.063 -4.240 -9.147 1.00 90.94 81 ARG A O 1
ATOM 641 N N . SER A 1 82 ? 10.146 -4.238 -10.324 1.00 89.69 82 SER A N 1
ATOM 642 C CA . SER A 1 82 ? 10.080 -2.788 -10.470 1.00 89.69 82 SER A CA 1
ATOM 643 C C . SER A 1 82 ? 9.670 -2.161 -9.137 1.00 89.69 82 SER A C 1
ATOM 645 O O . SER A 1 82 ? 8.930 -2.762 -8.357 1.00 89.69 82 SER A O 1
ATOM 647 N N . ALA A 1 83 ? 10.127 -0.937 -8.883 1.00 87.75 83 ALA A N 1
ATOM 648 C CA . ALA A 1 83 ? 9.751 -0.202 -7.680 1.00 87.75 83 ALA A CA 1
ATOM 649 C C . ALA A 1 83 ? 8.256 0.164 -7.641 1.00 87.75 83 ALA A C 1
ATOM 651 O O . ALA A 1 83 ? 7.673 0.302 -6.572 1.00 87.75 83 ALA A O 1
ATOM 652 N N . SER A 1 84 ? 7.626 0.312 -8.810 1.00 86.25 84 SER A N 1
ATOM 653 C CA . SER A 1 84 ? 6.194 0.587 -8.936 1.00 86.25 84 SER A CA 1
ATOM 654 C C . SER A 1 84 ? 5.322 -0.667 -8.827 1.00 86.25 84 SER A C 1
ATOM 656 O O . SER A 1 84 ? 4.114 -0.529 -8.687 1.00 86.25 84 SER A O 1
ATOM 658 N N . GLY A 1 85 ? 5.885 -1.876 -8.935 1.00 90.88 85 GLY A N 1
ATOM 659 C CA . GLY A 1 85 ? 5.127 -3.129 -9.063 1.00 90.88 85 GLY A CA 1
ATOM 660 C C . GLY A 1 85 ? 4.638 -3.436 -10.488 1.00 90.88 85 GLY A C 1
ATOM 661 O O . GLY A 1 85 ? 4.131 -4.527 -10.745 1.00 90.88 85 GLY A O 1
ATOM 662 N N . GLU A 1 86 ? 4.840 -2.519 -11.435 1.00 88.75 86 GLU A N 1
ATOM 663 C CA . GLU A 1 86 ? 4.497 -2.700 -12.845 1.00 88.75 86 GLU A CA 1
ATOM 664 C C . GLU A 1 86 ? 5.246 -3.886 -13.478 1.00 88.75 86 GLU A C 1
ATOM 666 O O . GLU A 1 86 ? 6.388 -4.182 -13.112 1.00 88.75 86 GLU A O 1
ATOM 671 N N . CYS A 1 87 ? 4.618 -4.550 -14.454 1.00 91.19 87 CYS A N 1
ATOM 672 C CA . CYS A 1 87 ? 5.162 -5.720 -15.157 1.00 91.19 87 CYS A CA 1
ATOM 673 C C . CYS A 1 87 ? 5.352 -6.983 -14.305 1.00 91.19 87 CYS A C 1
ATOM 675 O O . CYS A 1 87 ? 5.938 -7.954 -14.782 1.00 91.19 87 CYS A O 1
ATOM 677 N N . ASN A 1 88 ? 4.808 -7.026 -13.085 1.00 92.94 88 ASN A N 1
ATOM 678 C CA . ASN A 1 88 ? 4.674 -8.281 -12.342 1.00 92.94 88 ASN A CA 1
ATOM 679 C C . ASN A 1 88 ? 3.787 -9.276 -13.117 1.00 92.94 88 ASN A C 1
ATOM 681 O O . ASN A 1 88 ? 4.126 -10.450 -13.257 1.00 92.94 88 ASN A O 1
ATOM 685 N N . ASN A 1 89 ? 2.706 -8.772 -13.722 1.00 91.31 89 ASN A N 1
ATOM 686 C CA . ASN A 1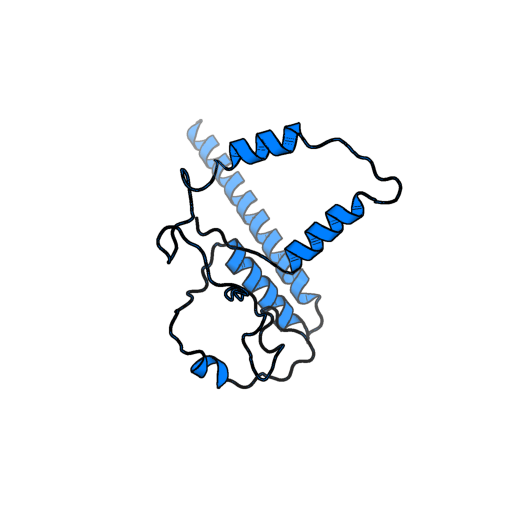 89 ? 1.903 -9.505 -14.690 1.00 91.31 89 ASN A CA 1
ATOM 687 C C . ASN A 1 89 ? 2.191 -8.992 -16.110 1.00 91.31 89 ASN A C 1
ATOM 689 O O . ASN A 1 89 ? 1.808 -7.886 -16.472 1.00 91.31 89 ASN A O 1
ATOM 693 N N . VAL A 1 90 ? 2.853 -9.806 -16.935 1.00 89.31 90 VAL A N 1
ATOM 694 C CA . VAL A 1 90 ? 3.236 -9.425 -18.310 1.00 89.31 90 VAL A CA 1
ATOM 695 C C . VAL A 1 90 ? 2.055 -9.307 -19.276 1.00 89.31 90 VAL A C 1
ATOM 697 O O . VAL A 1 90 ? 2.184 -8.645 -20.300 1.00 89.31 90 VAL A O 1
ATOM 700 N N . ARG A 1 91 ? 0.920 -9.954 -18.975 1.00 87.12 91 ARG A N 1
ATOM 701 C CA . ARG A 1 91 ? -0.315 -9.845 -19.774 1.00 87.12 91 ARG A CA 1
ATOM 702 C C . ARG A 1 91 ? -1.135 -8.626 -19.373 1.00 87.12 91 ARG A C 1
ATOM 704 O O . ARG A 1 91 ? -1.794 -8.033 -20.212 1.00 87.12 91 ARG A O 1
ATOM 711 N N . HIS A 1 92 ? -1.074 -8.267 -18.095 1.00 85.75 92 HIS A N 1
ATOM 712 C CA . HIS A 1 92 ? -1.774 -7.131 -17.515 1.00 85.75 92 HIS A CA 1
ATOM 713 C C . HIS A 1 92 ? -0.780 -6.285 -16.727 1.00 85.75 92 HIS A C 1
ATOM 715 O O . HIS A 1 92 ? -0.754 -6.301 -15.497 1.00 85.75 92 HIS A O 1
ATOM 721 N N . ARG A 1 93 ? 0.052 -5.550 -17.470 1.00 88.31 93 ARG A N 1
ATOM 722 C CA . ARG A 1 93 ? 1.122 -4.684 -16.956 1.00 88.31 93 ARG A CA 1
ATOM 723 C C . ARG A 1 93 ? 0.747 -3.870 -15.703 1.00 88.31 93 ARG A C 1
ATOM 725 O O . ARG A 1 93 ? 1.589 -3.841 -14.799 1.00 88.31 93 ARG A O 1
ATOM 732 N N . PRO A 1 94 ? -0.443 -3.230 -15.610 1.00 84.62 94 PRO A N 1
ATOM 733 C CA . PRO A 1 94 ? -0.770 -2.388 -14.461 1.00 84.62 94 PRO A CA 1
ATOM 734 C C . PRO A 1 94 ? -1.243 -3.145 -13.211 1.00 84.62 94 PRO A C 1
ATOM 736 O O . PRO A 1 94 ? -1.319 -2.550 -12.142 1.00 84.62 94 PRO A O 1
ATOM 739 N N . TRP A 1 95 ? -1.554 -4.442 -13.284 1.00 88.69 95 TRP A N 1
ATOM 740 C CA . TRP A 1 95 ? -2.147 -5.146 -12.144 1.00 88.69 95 TRP A CA 1
ATOM 741 C C . TRP A 1 95 ? -1.224 -5.189 -10.924 1.00 88.69 95 TRP A C 1
ATOM 743 O O . TRP A 1 95 ? -0.121 -5.735 -10.978 1.00 88.69 95 TRP A O 1
ATOM 753 N N . GLY A 1 96 ? -1.721 -4.657 -9.805 1.00 87.50 96 GLY A N 1
ATOM 754 C CA . GLY A 1 96 ? -1.004 -4.626 -8.530 1.00 87.50 96 GLY A CA 1
ATOM 755 C C . GLY A 1 96 ? 0.122 -3.594 -8.469 1.00 87.50 96 GLY A C 1
ATOM 756 O O . GLY A 1 96 ? 0.924 -3.640 -7.538 1.00 87.50 96 GLY A O 1
ATOM 757 N N . ARG A 1 97 ? 0.208 -2.673 -9.439 1.00 88.56 97 ARG A N 1
ATOM 758 C CA . ARG A 1 97 ? 1.133 -1.542 -9.342 1.00 88.56 97 ARG A CA 1
ATOM 759 C C . ARG A 1 97 ? 0.658 -0.557 -8.273 1.00 88.56 97 ARG A C 1
ATOM 761 O O . ARG A 1 97 ? -0.537 -0.370 -8.045 1.00 88.56 97 ARG A O 1
ATOM 768 N N . ARG A 1 98 ? 1.605 0.139 -7.663 1.00 86.31 98 ARG A N 1
ATOM 769 C CA . ARG A 1 98 ? 1.341 1.234 -6.735 1.00 86.31 98 ARG A CA 1
ATOM 770 C C . ARG A 1 98 ? 0.645 2.401 -7.434 1.00 86.31 98 ARG A C 1
ATOM 772 O O . ARG A 1 98 ? 0.976 2.739 -8.570 1.00 86.31 98 ARG A O 1
ATOM 779 N N . GLY A 1 99 ? -0.251 3.065 -6.706 1.00 80.00 99 GLY A N 1
ATOM 780 C CA . GLY A 1 99 ? -0.959 4.258 -7.174 1.00 80.00 99 GLY A CA 1
ATOM 781 C C . GLY A 1 99 ? -2.133 3.950 -8.100 1.00 80.00 99 GLY A C 1
ATOM 782 O O . GLY A 1 99 ? -2.732 4.880 -8.628 1.00 80.00 99 GLY A O 1
ATOM 783 N N . ASP A 1 100 ? -2.454 2.671 -8.305 1.00 80.75 100 ASP A N 1
ATOM 784 C CA . ASP A 1 100 ? -3.674 2.277 -8.997 1.00 80.75 100 ASP A CA 1
ATOM 785 C C . ASP A 1 100 ? -4.887 2.277 -8.059 1.00 80.75 100 ASP A C 1
ATOM 787 O O . ASP A 1 100 ? -4.753 2.255 -6.832 1.00 80.75 100 ASP A O 1
ATOM 791 N N . VAL A 1 101 ? -6.085 2.287 -8.641 1.00 84.19 101 VAL A N 1
ATOM 792 C CA . VAL A 1 101 ? -7.329 2.183 -7.866 1.00 84.19 101 VAL A CA 1
ATOM 793 C C . VAL A 1 101 ? -7.491 0.792 -7.249 1.00 84.19 101 VAL A C 1
ATOM 795 O O . VAL A 1 101 ? -7.112 -0.221 -7.838 1.00 84.19 101 VAL A O 1
ATOM 798 N N . PHE A 1 102 ? -8.123 0.717 -6.074 1.00 88.56 102 PHE A N 1
ATOM 799 C CA . PHE A 1 102 ? -8.493 -0.575 -5.494 1.00 88.56 102 PHE A CA 1
ATOM 800 C C . PHE A 1 102 ? -9.544 -1.290 -6.344 1.00 88.56 102 PHE A C 1
ATOM 802 O O . PHE A 1 102 ? -10.540 -0.698 -6.771 1.00 88.56 102 PHE A O 1
ATOM 809 N N . ILE A 1 103 ? -9.365 -2.602 -6.503 1.00 90.25 103 ILE A N 1
ATOM 810 C CA . ILE A 1 103 ? -10.370 -3.477 -7.107 1.00 90.25 103 ILE A CA 1
ATOM 811 C C . ILE A 1 103 ? -11.596 -3.529 -6.189 1.00 90.25 103 ILE A C 1
ATOM 813 O O . ILE A 1 103 ? -11.487 -3.779 -4.987 1.00 90.25 103 ILE A O 1
ATOM 817 N N . ARG A 1 104 ? -12.785 -3.330 -6.762 1.00 91.50 104 ARG A N 1
ATOM 818 C CA . ARG A 1 104 ? -14.056 -3.440 -6.039 1.00 91.50 104 ARG A CA 1
ATOM 819 C C . ARG A 1 104 ? -14.613 -4.857 -6.172 1.00 91.50 104 ARG A C 1
ATOM 821 O O . ARG A 1 104 ? -15.006 -5.263 -7.259 1.00 91.50 104 ARG A O 1
ATOM 828 N N . LEU A 1 105 ? -14.679 -5.592 -5.060 1.00 95.12 105 LEU A N 1
ATOM 829 C CA . LEU A 1 105 ? -15.318 -6.919 -5.009 1.00 95.12 105 LEU A CA 1
ATOM 830 C C . LEU A 1 105 ? -16.854 -6.839 -5.006 1.00 95.12 105 LEU A C 1
ATOM 832 O O . LEU A 1 105 ? -17.524 -7.792 -5.390 1.00 95.12 105 LEU A O 1
ATOM 836 N N . LEU A 1 106 ? -17.406 -5.705 -4.564 1.00 96.06 106 LEU A N 1
ATOM 837 C CA . LEU A 1 106 ? -18.838 -5.416 -4.494 1.00 96.06 106 LEU A CA 1
ATOM 838 C C . LEU A 1 106 ? -19.115 -4.011 -5.038 1.00 96.06 106 LEU A C 1
ATOM 840 O O . LEU A 1 106 ? -18.243 -3.138 -5.017 1.00 96.06 106 LEU A O 1
ATOM 844 N N . THR A 1 107 ? -20.348 -3.780 -5.488 1.00 95.38 107 THR A N 1
ATOM 845 C CA . THR A 1 107 ? -20.811 -2.462 -5.939 1.00 95.38 107 THR A CA 1
ATOM 846 C C . THR A 1 107 ? -20.709 -1.428 -4.806 1.00 95.38 107 THR A C 1
ATOM 848 O O . THR A 1 107 ? -21.077 -1.740 -3.669 1.00 95.38 107 THR A O 1
ATOM 851 N N . PRO A 1 108 ? -20.222 -0.198 -5.075 1.00 93.69 108 PRO A N 1
ATOM 852 C CA . PRO A 1 108 ? -20.212 0.870 -4.077 1.00 93.69 108 PRO A CA 1
ATOM 853 C C . PRO A 1 108 ? -21.611 1.223 -3.565 1.00 93.69 108 PRO A C 1
ATOM 855 O O . PRO A 1 108 ? -22.586 1.157 -4.307 1.00 93.69 108 PRO A O 1
ATOM 858 N N . ASN A 1 109 ? -21.685 1.688 -2.316 1.00 92.69 109 ASN A N 1
ATOM 859 C CA . ASN A 1 109 ? -22.920 2.149 -1.680 1.00 92.69 109 ASN A CA 1
ATOM 860 C C . ASN A 1 109 ? -22.732 3.556 -1.082 1.00 92.69 109 ASN A C 1
ATOM 862 O O . ASN A 1 109 ? -22.532 3.714 0.125 1.00 92.69 109 ASN A O 1
ATOM 866 N N . TYR A 1 110 ? -22.742 4.564 -1.955 1.00 94.19 110 TYR A N 1
ATOM 867 C CA . TYR A 1 110 ? -22.659 5.987 -1.605 1.00 94.19 110 TYR A CA 1
ATOM 868 C C . TYR A 1 110 ? -24.055 6.594 -1.410 1.00 94.19 110 TYR A C 1
ATOM 870 O O . TYR A 1 110 ? -25.035 6.073 -1.937 1.00 94.19 110 TYR A O 1
ATOM 878 N N . ALA A 1 111 ? -24.155 7.704 -0.672 1.00 93.94 111 ALA A N 1
ATOM 879 C CA . ALA A 1 111 ? -25.427 8.384 -0.399 1.00 93.94 111 ALA A CA 1
ATOM 880 C C . ALA A 1 111 ? -26.111 8.906 -1.673 1.00 93.94 111 ALA A C 1
ATOM 882 O O . ALA A 1 111 ? -27.332 8.854 -1.786 1.00 93.94 111 ALA A O 1
ATOM 883 N N . ASP A 1 112 ? -25.312 9.371 -2.632 1.00 93.69 112 ASP A N 1
ATOM 884 C CA . ASP A 1 112 ? -25.743 9.852 -3.948 1.00 93.69 112 ASP A CA 1
ATOM 885 C C . ASP A 1 112 ? -25.535 8.814 -5.064 1.00 93.69 112 ASP A C 1
ATOM 887 O O . ASP A 1 112 ? -25.748 9.106 -6.238 1.00 93.69 112 ASP A O 1
ATOM 891 N N . GLY A 1 113 ? -25.092 7.603 -4.710 1.00 92.44 113 GLY A N 1
ATOM 892 C CA . GLY A 1 113 ? -24.732 6.553 -5.662 1.00 92.44 113 GLY A CA 1
ATOM 893 C C . GLY A 1 113 ? -23.400 6.764 -6.394 1.00 92.44 113 GLY A C 1
ATOM 894 O O . GLY A 1 113 ? -23.044 5.915 -7.209 1.00 92.44 113 GLY A O 1
ATOM 895 N N . VAL A 1 114 ? -22.646 7.834 -6.105 1.00 91.44 114 VAL A N 1
ATOM 896 C CA . VAL A 1 114 ? -21.428 8.191 -6.853 1.00 91.44 114 VAL A CA 1
ATOM 897 C C . VAL A 1 114 ? -20.209 8.354 -5.949 1.00 91.44 114 VAL A C 1
ATOM 899 O O . VAL A 1 114 ? -19.236 7.621 -6.117 1.00 91.44 114 VAL A O 1
ATOM 902 N N . SER A 1 115 ? -20.229 9.301 -5.010 1.00 91.12 115 SER A N 1
ATOM 903 C CA . SER A 1 115 ? -19.036 9.649 -4.223 1.00 91.12 115 SER A CA 1
ATOM 904 C C . SER A 1 115 ? -19.326 10.147 -2.812 1.00 91.12 115 SER A C 1
ATOM 906 O O . SER A 1 115 ? -18.439 10.075 -1.959 1.00 91.12 115 SER A O 1
ATOM 908 N N . GLN A 1 116 ? -20.541 10.620 -2.525 1.00 93.12 116 GLN A N 1
ATOM 909 C CA . GLN A 1 116 ? -20.846 11.151 -1.202 1.00 93.12 116 GLN A CA 1
ATOM 910 C C . GLN A 1 116 ? -20.904 10.022 -0.165 1.00 93.12 116 GLN A C 1
ATOM 912 O O . GLN A 1 116 ? -21.676 9.067 -0.326 1.00 93.12 116 GLN A O 1
ATOM 917 N N . PRO A 1 117 ? -20.112 10.098 0.921 1.00 91.88 117 PRO A N 1
ATOM 918 C CA . PRO A 1 117 ? -20.172 9.102 1.978 1.00 91.88 117 PRO A CA 1
ATOM 919 C C . PRO A 1 117 ? -21.552 9.119 2.642 1.00 91.88 117 PRO A C 1
ATOM 921 O O . PRO A 1 117 ? -22.199 10.158 2.765 1.00 91.88 117 PRO A O 1
ATOM 924 N N . ARG A 1 118 ? -22.013 7.950 3.091 1.00 91.69 118 ARG A N 1
ATOM 925 C CA . ARG A 1 118 ? -23.269 7.836 3.841 1.00 91.69 118 ARG A CA 1
ATOM 926 C C . ARG A 1 118 ? -23.099 8.426 5.238 1.00 91.69 118 ARG A C 1
ATOM 928 O O . ARG A 1 118 ? -22.129 8.119 5.925 1.00 91.69 118 ARG A O 1
ATOM 935 N N . THR A 1 119 ? -24.066 9.227 5.665 1.00 87.38 119 THR A N 1
ATOM 936 C CA . THR A 1 119 ? -24.062 9.913 6.963 1.00 87.38 119 THR A CA 1
ATOM 937 C C . THR A 1 119 ? -25.416 9.765 7.671 1.00 87.38 119 THR A C 1
ATOM 939 O O . THR A 1 119 ? -26.321 9.065 7.196 1.00 87.38 119 THR A O 1
ATOM 942 N N . SER A 1 120 ? -25.547 10.378 8.851 1.00 77.62 120 SER A N 1
ATOM 943 C CA . SER A 1 120 ? -26.813 10.482 9.588 1.00 77.62 120 SER A CA 1
ATOM 944 C C . SER A 1 120 ? -27.922 11.078 8.700 1.00 77.62 120 SER A C 1
ATOM 946 O O . SER A 1 120 ? -27.639 12.002 7.937 1.00 77.62 120 SER A O 1
ATOM 948 N N . PRO A 1 121 ? -29.175 10.581 8.757 1.00 78.25 121 PRO A N 1
ATOM 949 C CA . PRO A 1 121 ? -29.736 9.642 9.740 1.00 78.25 121 PRO A CA 1
ATOM 950 C C . PRO A 1 121 ? -29.597 8.156 9.370 1.00 78.25 121 PRO A C 1
ATOM 952 O O . PRO A 1 121 ? -30.054 7.295 10.116 1.00 78.25 121 PRO A O 1
ATOM 955 N N . HIS A 1 122 ? -28.999 7.825 8.221 1.00 80.12 122 HIS A N 1
ATOM 956 C CA . HIS A 1 122 ? -28.938 6.440 7.735 1.00 80.12 122 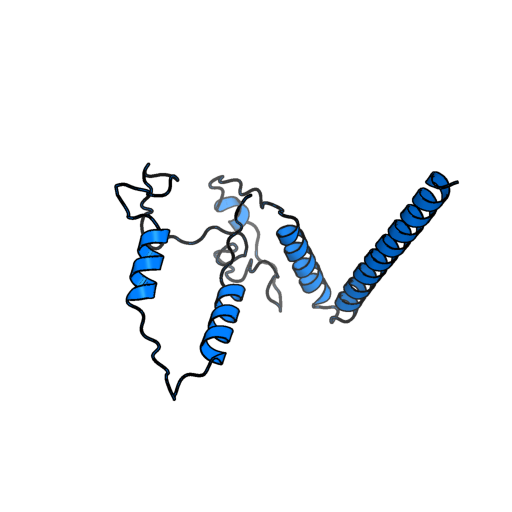HIS A CA 1
ATOM 957 C C . HIS A 1 122 ? -27.900 5.571 8.454 1.00 80.12 122 HIS A C 1
ATOM 959 O O . HIS A 1 122 ? -27.971 4.345 8.361 1.00 80.12 122 HIS A O 1
ATOM 965 N N . LEU A 1 123 ? -26.926 6.196 9.117 1.00 89.50 123 LEU A N 1
ATOM 966 C CA . LEU A 1 123 ? -25.890 5.560 9.92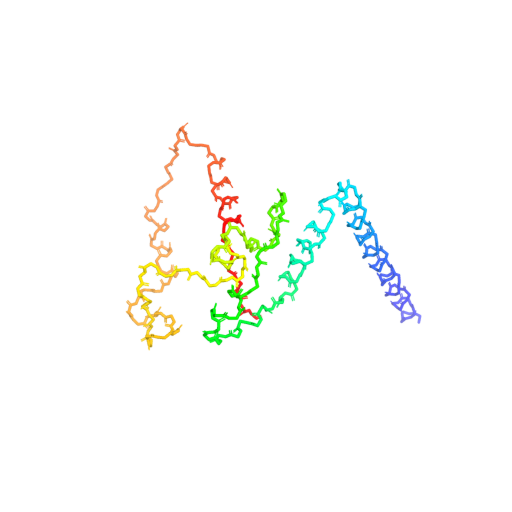5 1.00 89.50 123 LEU A CA 1
ATOM 967 C C . LEU A 1 123 ? -25.685 6.382 11.209 1.00 89.50 123 LEU A C 1
ATOM 969 O O . LEU A 1 123 ? -25.799 7.612 11.152 1.00 89.50 123 LEU A O 1
ATOM 973 N N . PRO A 1 124 ? -25.391 5.739 12.354 1.00 90.75 124 PRO A N 1
ATOM 974 C CA . PRO A 1 124 ? -25.030 6.454 13.573 1.00 90.75 124 PRO A CA 1
ATOM 975 C C . PRO A 1 124 ? -23.738 7.254 13.374 1.00 90.75 124 PRO A C 1
ATOM 977 O O . PRO A 1 124 ? -22.915 6.940 12.512 1.00 90.75 124 PRO A O 1
ATOM 980 N N . GLU A 1 125 ? -23.547 8.283 14.198 1.00 90.75 125 GLU A N 1
ATOM 981 C CA . GLU A 1 125 ? -22.280 9.008 14.240 1.00 90.75 125 GLU A CA 1
ATOM 982 C C . GLU A 1 125 ? -21.140 8.058 14.640 1.00 90.75 125 GLU A C 1
ATOM 984 O O . GLU A 1 125 ? -21.280 7.257 15.568 1.00 90.75 125 GLU A O 1
ATOM 989 N N . ALA A 1 126 ? -19.995 8.158 13.960 1.00 91.50 126 ALA A N 1
ATOM 990 C CA . ALA A 1 126 ? -18.843 7.299 14.223 1.00 91.50 126 ALA A CA 1
ATOM 991 C C . ALA A 1 126 ? -18.358 7.391 15.682 1.00 91.50 126 ALA A C 1
ATOM 993 O O . ALA A 1 126 ? -17.995 6.373 16.268 1.00 91.50 126 ALA A O 1
ATOM 994 N N . SER A 1 127 ? -18.402 8.582 16.290 1.00 91.75 127 SER A N 1
ATOM 995 C CA . SER A 1 127 ? -17.992 8.795 17.686 1.00 91.75 127 SER A CA 1
ATOM 996 C C . SER A 1 127 ? -18.866 8.010 18.672 1.00 91.75 127 SER A C 1
ATOM 998 O O . SER A 1 127 ? -18.345 7.383 19.593 1.00 91.75 127 SER A O 1
ATOM 1000 N N . LEU A 1 128 ? -20.179 7.965 18.431 1.00 92.19 128 LEU A N 1
ATOM 1001 C CA . LEU A 1 128 ? -21.134 7.229 19.251 1.00 92.19 128 LEU A CA 1
ATOM 1002 C C . LEU A 1 128 ? -20.906 5.719 19.149 1.00 92.19 128 LEU A C 1
ATOM 1004 O O . LEU A 1 128 ? -20.955 5.024 20.162 1.00 92.19 128 LEU A O 1
ATOM 1008 N N . VAL A 1 129 ? -20.597 5.208 17.952 1.00 92.31 129 VAL A N 1
ATOM 1009 C CA . VAL A 1 129 ? -20.237 3.792 17.767 1.00 92.31 129 VAL A CA 1
ATOM 1010 C C . VAL A 1 129 ? -18.947 3.457 18.514 1.00 92.31 129 VAL A C 1
ATOM 1012 O O . VAL A 1 129 ? -18.906 2.454 19.220 1.00 92.31 129 VAL A O 1
ATOM 1015 N N . ILE A 1 130 ? -17.915 4.301 18.413 1.00 94.44 130 ILE A N 1
ATOM 1016 C CA . ILE A 1 130 ? -16.646 4.105 19.132 1.00 94.44 130 ILE A CA 1
ATOM 1017 C C . ILE A 1 130 ? -16.884 4.088 20.642 1.00 94.44 130 ILE A C 1
ATOM 1019 O O . ILE A 1 130 ? -16.396 3.192 21.330 1.00 94.44 130 ILE A O 1
ATOM 1023 N N . GLN A 1 131 ? -17.667 5.038 21.158 1.00 95.00 131 GLN A N 1
ATOM 1024 C CA . GLN A 1 131 ? -17.997 5.096 22.576 1.00 95.00 131 GLN A CA 1
ATOM 1025 C C . GLN A 1 131 ? -18.735 3.830 23.023 1.00 95.00 131 GLN A C 1
ATOM 1027 O O . GLN A 1 131 ? -18.324 3.205 23.999 1.00 95.00 131 GLN A O 1
ATOM 1032 N N . ALA A 1 132 ? -19.767 3.413 22.289 1.00 94.12 132 ALA A N 1
ATOM 1033 C CA . ALA A 1 132 ? -20.519 2.205 22.603 1.00 94.12 132 ALA A CA 1
ATOM 1034 C C . ALA A 1 132 ? -19.630 0.949 22.585 1.00 94.12 132 ALA A C 1
ATOM 1036 O O . ALA A 1 132 ? -19.659 0.165 23.528 1.00 94.12 132 ALA A O 1
ATOM 1037 N N . VAL A 1 133 ? -18.790 0.777 21.557 1.00 94.00 133 VAL A N 1
ATOM 1038 C CA . VAL A 1 133 ? -17.873 -0.371 21.452 1.00 94.00 133 VAL A CA 1
ATOM 1039 C C . VAL A 1 133 ? -16.848 -0.358 22.583 1.00 94.00 133 VAL A C 1
ATOM 1041 O O . VAL A 1 133 ? -16.620 -1.395 23.198 1.00 94.00 133 VAL A O 1
ATOM 1044 N N . SER A 1 134 ? -16.274 0.801 22.917 1.00 92.69 134 SER A N 1
ATOM 1045 C CA . SER A 1 134 ? -15.298 0.918 24.009 1.00 92.69 134 SER A CA 1
ATOM 1046 C C . SER A 1 134 ? -15.874 0.529 25.372 1.00 92.69 134 SER A C 1
ATOM 1048 O O . SER A 1 134 ? -15.178 -0.089 26.167 1.00 92.69 134 SER A O 1
ATOM 1050 N N . GLN A 1 135 ? -17.153 0.828 25.626 1.00 92.69 135 GLN A N 1
ATOM 1051 C CA . GLN A 1 135 ? -17.840 0.453 26.866 1.00 92.69 135 GLN A CA 1
ATOM 1052 C C . GLN A 1 135 ? -18.153 -1.045 26.944 1.00 92.69 135 GLN A C 1
ATOM 1054 O O . GLN A 1 135 ? -18.246 -1.589 28.040 1.00 92.69 135 GLN A O 1
ATOM 1059 N N . LEU A 1 136 ? -18.334 -1.699 25.794 1.00 90.75 136 LEU A N 1
ATOM 1060 C CA . LEU A 1 136 ? -18.615 -3.133 25.686 1.00 90.75 136 LEU A CA 1
ATOM 1061 C C . LEU A 1 136 ? -17.346 -3.992 25.580 1.00 90.75 136 LEU A C 1
ATOM 1063 O O . LEU A 1 136 ? -17.433 -5.214 25.658 1.00 90.75 136 LEU A O 1
ATOM 1067 N N . THR A 1 137 ? -16.184 -3.377 25.351 1.00 87.50 137 THR A N 1
ATOM 1068 C CA . THR A 1 137 ? -14.919 -4.099 25.193 1.00 87.50 137 THR A CA 1
ATOM 1069 C C . THR A 1 137 ? -14.334 -4.409 26.566 1.00 87.50 137 THR A C 1
ATOM 1071 O O . THR A 1 137 ? -14.008 -3.502 27.327 1.00 87.50 137 THR A O 1
ATOM 1074 N N . GLU A 1 138 ? -14.167 -5.693 26.867 1.00 85.44 138 GLU A N 1
ATOM 1075 C CA . GLU A 1 138 ? -13.481 -6.159 28.073 1.00 85.44 138 GLU A CA 1
ATOM 1076 C C . GLU A 1 138 ? -11.993 -6.403 27.793 1.00 85.44 138 GLU A C 1
ATOM 1078 O O . GLU A 1 138 ? -11.619 -6.861 26.708 1.00 85.44 138 GLU A O 1
ATOM 1083 N N . ASP A 1 139 ? -11.143 -6.118 28.781 1.00 81.12 139 ASP A N 1
ATOM 1084 C CA . ASP A 1 139 ? -9.718 -6.447 28.723 1.00 81.12 139 ASP A CA 1
ATOM 1085 C C . ASP A 1 139 ? -9.537 -7.964 28.875 1.00 81.12 139 ASP A C 1
ATOM 1087 O O . ASP A 1 139 ? -9.591 -8.511 29.976 1.00 81.12 139 ASP A O 1
ATOM 1091 N N . ASN A 1 140 ? -9.367 -8.649 27.745 1.00 81.44 140 ASN A N 1
ATOM 1092 C CA . ASN A 1 140 ? -9.137 -10.087 27.690 1.00 81.44 140 ASN A CA 1
ATOM 1093 C C . ASN A 1 140 ? -7.691 -10.360 27.281 1.00 81.44 140 ASN A C 1
ATOM 1095 O O . ASN A 1 140 ? -7.347 -10.372 26.095 1.00 81.44 140 ASN A O 1
ATOM 1099 N N . GLN A 1 141 ? -6.844 -10.606 28.278 1.00 82.19 141 GLN A N 1
ATOM 1100 C CA . GLN A 1 141 ? -5.471 -11.043 28.051 1.00 82.19 141 GLN A CA 1
ATOM 1101 C C . GLN A 1 141 ? -5.459 -12.470 27.496 1.00 82.19 141 GLN A C 1
ATOM 1103 O O . GLN A 1 141 ? -6.213 -13.337 27.935 1.00 82.19 141 GLN A O 1
ATOM 1108 N N . ASN A 1 142 ? -4.602 -12.711 26.506 1.00 87.12 142 ASN A N 1
ATOM 1109 C CA . ASN A 1 142 ? -4.442 -14.020 25.888 1.00 87.12 142 ASN A CA 1
ATOM 1110 C C . ASN A 1 142 ? -3.008 -14.510 26.092 1.00 87.12 142 ASN A C 1
ATOM 1112 O O . ASN A 1 142 ? -2.080 -13.992 25.472 1.00 87.12 142 ASN A O 1
ATOM 1116 N N . ASP A 1 143 ? -2.850 -15.547 26.913 1.00 93.00 143 ASP A N 1
ATOM 1117 C CA . ASP A 1 143 ? -1.549 -16.117 27.293 1.00 93.00 143 ASP A CA 1
ATOM 1118 C C . ASP A 1 143 ? -0.745 -16.686 2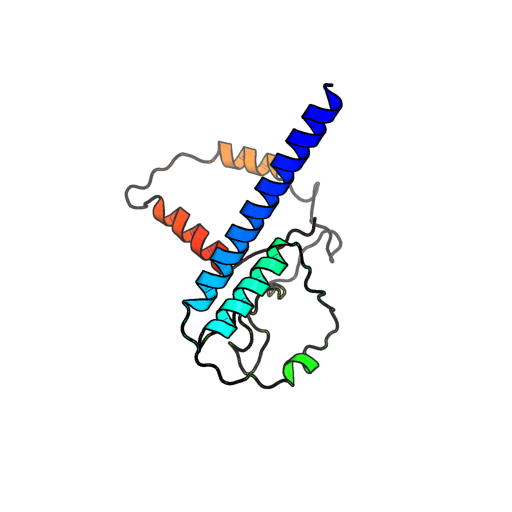6.110 1.00 93.00 143 ASP A C 1
ATOM 1120 O O . ASP A 1 143 ? 0.462 -16.906 26.217 1.00 93.00 143 ASP A O 1
ATOM 1124 N N . TYR A 1 144 ? -1.396 -16.925 24.969 1.00 94.44 144 TYR A N 1
ATOM 1125 C CA . TYR A 1 144 ? -0.789 -17.523 23.780 1.00 94.44 144 TYR A CA 1
ATOM 1126 C C . TYR A 1 144 ? -0.521 -16.513 22.658 1.00 94.44 144 TYR A C 1
ATOM 1128 O O . TYR A 1 144 ? 0.054 -16.884 21.632 1.00 94.44 144 TYR A O 1
ATOM 1136 N N . VAL A 1 145 ? -0.920 -15.247 22.822 1.00 93.19 145 VAL A N 1
ATOM 1137 C CA . VAL A 1 145 ? -0.755 -14.202 21.804 1.00 93.19 145 VAL A CA 1
ATOM 1138 C C . VAL A 1 145 ? 0.176 -13.117 22.319 1.00 93.19 145 VAL A C 1
ATOM 1140 O O . VAL A 1 145 ? -0.074 -12.469 23.329 1.00 93.19 145 VAL A O 1
ATOM 1143 N N . THR A 1 146 ? 1.257 -12.883 21.583 1.00 94.69 146 THR A N 1
ATOM 1144 C CA . THR A 1 146 ? 2.206 -11.818 21.905 1.00 94.69 146 THR A CA 1
ATOM 1145 C C . THR A 1 146 ? 1.795 -10.506 21.243 1.00 94.69 146 THR A C 1
ATOM 1147 O O . THR A 1 146 ? 1.173 -10.489 20.178 1.00 94.69 146 THR A O 1
ATOM 1150 N N . SER A 1 147 ? 2.225 -9.384 21.822 1.00 93.06 147 SER A N 1
ATOM 1151 C CA . SER A 1 147 ? 2.065 -8.054 21.216 1.00 93.06 147 SER A CA 1
ATOM 1152 C C . SER A 1 147 ? 2.719 -7.936 19.831 1.00 93.06 147 SER A C 1
ATOM 1154 O O . SER A 1 147 ? 2.309 -7.100 19.025 1.00 93.06 147 SER A O 1
ATOM 1156 N N . MET A 1 148 ? 3.683 -8.811 19.514 1.00 95.88 148 MET A N 1
ATOM 1157 C CA . MET A 1 148 ? 4.298 -8.899 18.189 1.00 95.88 148 MET A CA 1
ATOM 1158 C C . MET A 1 148 ? 3.268 -9.179 17.088 1.00 95.88 148 MET A C 1
ATOM 1160 O O . MET A 1 148 ? 3.455 -8.712 15.969 1.00 95.88 148 MET A O 1
ATOM 1164 N N . LEU A 1 149 ? 2.167 -9.883 17.385 1.00 95.81 149 LEU A N 1
ATOM 1165 C CA . LEU A 1 149 ? 1.114 -10.141 16.400 1.00 95.81 149 LEU A CA 1
ATOM 1166 C C . LEU A 1 149 ? 0.516 -8.836 15.855 1.00 95.81 149 LEU A C 1
ATOM 1168 O O . LEU A 1 149 ? 0.352 -8.697 14.645 1.00 95.81 149 LEU A O 1
ATOM 1172 N N . ALA A 1 150 ? 0.233 -7.872 16.734 1.00 94.62 150 ALA A N 1
ATOM 1173 C CA . ALA A 1 150 ? -0.315 -6.579 16.334 1.00 94.62 150 ALA A CA 1
ATOM 1174 C C . ALA A 1 150 ? 0.704 -5.767 15.519 1.00 94.62 150 ALA A C 1
ATOM 1176 O O . ALA A 1 150 ? 0.366 -5.234 14.464 1.00 94.62 150 ALA A O 1
ATOM 1177 N N . ALA A 1 151 ? 1.965 -5.731 15.966 1.00 96.88 151 ALA A N 1
ATOM 1178 C CA . ALA A 1 151 ? 3.031 -5.020 15.260 1.00 96.88 151 ALA A CA 1
ATOM 1179 C C . ALA A 1 151 ? 3.300 -5.612 13.864 1.00 96.88 151 ALA A C 1
ATOM 1181 O O . ALA A 1 151 ? 3.465 -4.876 12.895 1.00 96.88 151 ALA A O 1
ATOM 1182 N N . TRP A 1 152 ? 3.297 -6.942 13.747 1.00 97.56 152 TRP A N 1
ATOM 1183 C CA . TRP A 1 152 ? 3.436 -7.636 12.468 1.00 97.56 152 TRP A CA 1
ATOM 1184 C C . TRP A 1 152 ? 2.238 -7.391 11.547 1.00 97.56 152 TRP A C 1
ATOM 1186 O O . TRP A 1 152 ? 2.419 -7.177 10.351 1.00 97.56 152 TRP A O 1
ATOM 1196 N N . GLY A 1 153 ? 1.021 -7.373 12.099 1.00 97.56 153 GLY A N 1
ATOM 1197 C CA . GLY A 1 153 ? -0.184 -7.021 11.350 1.00 97.56 153 GLY A CA 1
ATOM 1198 C C . GLY A 1 153 ? -0.091 -5.623 10.740 1.00 97.56 153 GLY A C 1
ATOM 1199 O O . GLY A 1 153 ? -0.370 -5.459 9.556 1.00 97.56 153 GLY A O 1
ATOM 1200 N N . GLN A 1 154 ? 0.377 -4.643 11.516 1.00 96.38 154 GLN A N 1
ATOM 1201 C CA . GLN A 1 154 ? 0.595 -3.285 11.022 1.00 96.38 154 GLN A CA 1
ATOM 1202 C C . GLN A 1 154 ? 1.659 -3.244 9.919 1.00 96.38 154 GLN A C 1
ATOM 1204 O O . GLN A 1 154 ? 1.414 -2.664 8.867 1.00 96.38 154 GLN A O 1
ATOM 1209 N N . LEU A 1 155 ? 2.793 -3.928 10.114 1.00 96.62 155 LEU A N 1
ATOM 1210 C CA . LEU A 1 155 ? 3.852 -4.017 9.104 1.00 96.62 155 LEU A CA 1
ATOM 1211 C C . LEU A 1 155 ? 3.331 -4.576 7.770 1.00 96.62 155 LEU A C 1
ATOM 1213 O O . LEU A 1 155 ? 3.652 -4.041 6.714 1.00 96.62 155 LEU A O 1
ATOM 1217 N N . LEU A 1 156 ? 2.526 -5.642 7.814 1.00 97.31 156 LEU A N 1
ATOM 1218 C CA . LEU A 1 156 ? 1.932 -6.228 6.612 1.00 97.31 156 LEU A CA 1
ATOM 1219 C C . LEU A 1 156 ? 0.920 -5.292 5.945 1.00 97.31 156 LEU A C 1
ATOM 1221 O O . LEU A 1 156 ? 0.882 -5.219 4.720 1.00 97.31 156 LEU A O 1
ATOM 1225 N N . MET A 1 157 ? 0.087 -4.596 6.725 1.00 95.44 157 MET A N 1
ATOM 1226 C CA . MET A 1 157 ? -0.869 -3.645 6.156 1.00 95.44 157 MET A CA 1
ATOM 1227 C C . MET A 1 157 ? -0.158 -2.479 5.470 1.00 95.44 157 MET A C 1
ATOM 1229 O O . MET A 1 157 ? -0.531 -2.140 4.349 1.00 95.44 157 MET A O 1
ATOM 1233 N N . ASP A 1 158 ? 0.890 -1.938 6.092 1.00 92.44 158 ASP A N 1
ATOM 1234 C CA . ASP A 1 158 ? 1.659 -0.812 5.555 1.00 92.44 158 ASP A CA 1
ATOM 1235 C C . ASP A 1 158 ? 2.458 -1.184 4.287 1.00 92.44 158 ASP A C 1
ATOM 1237 O O . ASP A 1 158 ? 2.713 -0.318 3.450 1.00 92.44 158 ASP A O 1
ATOM 1241 N N . ASP A 1 159 ? 2.821 -2.462 4.105 1.00 93.00 159 ASP A N 1
ATOM 1242 C CA . ASP A 1 159 ? 3.444 -2.971 2.868 1.00 93.00 159 ASP A CA 1
ATOM 1243 C C . ASP A 1 159 ? 2.426 -3.145 1.725 1.00 93.00 159 ASP A C 1
ATOM 1245 O O . ASP A 1 159 ? 2.732 -2.906 0.556 1.00 93.00 159 ASP A O 1
ATOM 1249 N N . LEU A 1 160 ? 1.193 -3.551 2.050 1.00 93.00 160 LEU A N 1
ATOM 1250 C CA . LEU A 1 160 ? 0.178 -3.906 1.055 1.00 93.00 160 LEU A CA 1
ATOM 1251 C C . LEU A 1 160 ? -0.692 -2.728 0.607 1.00 93.00 160 LEU A C 1
ATOM 1253 O O . LEU A 1 160 ? -1.119 -2.689 -0.550 1.00 93.00 160 LEU A O 1
ATOM 1257 N N . VAL A 1 161 ? -1.031 -1.814 1.516 1.00 91.06 161 VAL A N 1
ATOM 1258 C CA . VAL A 1 161 ? -2.086 -0.820 1.297 1.00 91.06 161 VAL A CA 1
ATOM 1259 C C . VAL A 1 161 ? -1.661 0.541 1.825 1.00 91.06 161 VAL A C 1
ATOM 1261 O O . VAL A 1 161 ? -1.349 0.712 2.996 1.00 91.06 161 VAL A O 1
ATOM 1264 N N . ALA A 1 162 ? -1.770 1.549 0.963 1.00 86.50 162 ALA A N 1
ATOM 1265 C CA . ALA A 1 162 ? -1.697 2.947 1.355 1.00 86.50 162 ALA A CA 1
ATOM 1266 C C . ALA A 1 162 ? -2.787 3.738 0.629 1.00 86.50 162 ALA A C 1
ATOM 1268 O O . ALA A 1 162 ? -3.008 3.558 -0.570 1.00 86.50 162 ALA A O 1
ATOM 1269 N N . THR A 1 163 ? -3.457 4.634 1.349 1.00 83.38 163 THR A N 1
ATOM 1270 C CA . THR A 1 163 ? -4.422 5.579 0.779 1.00 83.38 163 THR A CA 1
ATOM 1271 C C . THR A 1 163 ? -3.883 6.991 0.929 1.00 83.38 163 THR A C 1
ATOM 1273 O O . THR A 1 163 ? -3.554 7.414 2.037 1.00 83.38 163 THR A O 1
ATOM 1276 N N . SER A 1 164 ? -3.791 7.738 -0.170 1.00 69.50 164 SER A N 1
ATOM 1277 C CA . SER A 1 164 ? -3.520 9.172 -0.088 1.00 69.50 164 SER A CA 1
ATOM 1278 C C . SER A 1 164 ? -4.816 9.882 0.293 1.00 69.50 164 SER A C 1
ATOM 1280 O O . SER A 1 164 ? -5.790 9.848 -0.459 1.00 69.50 164 SER A O 1
ATOM 1282 N N . ASN A 1 165 ? -4.839 10.504 1.469 1.00 61.06 165 ASN A N 1
ATOM 1283 C CA . ASN A 1 165 ? -5.867 11.485 1.781 1.00 61.06 165 ASN A CA 1
ATOM 1284 C C . ASN A 1 165 ? -5.459 12.769 1.059 1.00 61.06 165 ASN A C 1
ATOM 1286 O O . ASN A 1 165 ? -4.497 13.418 1.466 1.00 61.06 165 ASN A O 1
ATOM 1290 N N . GLY A 1 166 ? -6.139 13.090 -0.042 1.00 50.44 166 GLY A N 1
ATOM 1291 C CA . GLY A 1 166 ? -5.991 14.385 -0.694 1.00 50.44 166 GLY A CA 1
ATOM 1292 C C . GLY A 1 166 ? -6.508 15.471 0.243 1.00 50.44 166 GLY A C 1
ATOM 1293 O O . GLY A 1 166 ? -7.715 15.687 0.307 1.00 50.44 166 GLY A O 1
ATOM 1294 N N . ASN A 1 167 ? -5.600 16.092 0.994 1.00 33.59 167 ASN A N 1
ATOM 1295 C CA . ASN A 1 167 ? -5.825 17.372 1.659 1.00 33.59 167 ASN A CA 1
ATOM 1296 C C . ASN A 1 167 ? -5.236 18.485 0.799 1.00 33.59 167 ASN A C 1
ATOM 1298 O O . ASN A 1 167 ? -4.065 18.329 0.385 1.00 33.59 167 ASN A O 1
#

Radius of gyration: 24.42 Å; chains: 1; bounding box: 56×65×55 Å

Secondary structure (DSSP, 8-state):
-HHHHHHHHHHHHHHHHHHHHHHHHHHHHHHHHTS-TTTHHHHHHHHHHHHHHHTT----------HHHHHTSPPPP-SS--TT-TTSSSSSTTTT-TTPPPP-SS----TTSSSPPP-TTSS--HHHHHHHHHHH------TT--THHHHHHHHHHHHH-------

Foldseek 3Di:
DVVVVVVVVVVVVVVVVVVVVVVVVVVVVVVLVPDDPLCSVQVVQLVVVVVCVVVVNQPPPPVPPPLPPVQPDFDDDHPDAHSQNAPPPRNRRCPLGPNDDDDDPDQDDAPVSPDHHDDPPVDDDPVVVVVVVVVVDDPDDDPPDDPVVVVVVVVVCVVRDDDDDND